Protein AF-A0A352ULR6-F1 (afdb_monomer)

Mean predicted aligned error: 10.79 Å

Structure (mmCIF, N/CA/C/O backbone):
data_AF-A0A352ULR6-F1
#
_entry.id   AF-A0A352ULR6-F1
#
loop_
_atom_site.group_PDB
_atom_site.id
_atom_site.type_symbol
_atom_site.label_atom_id
_atom_site.label_alt_id
_atom_site.label_comp_id
_atom_site.label_asym_id
_atom_site.label_entity_id
_atom_site.label_seq_id
_atom_site.pdbx_PDB_ins_code
_atom_site.Cartn_x
_atom_site.Cartn_y
_atom_site.Cartn_z
_atom_site.occupancy
_atom_site.B_iso_or_equiv
_atom_site.auth_seq_id
_atom_site.auth_comp_id
_atom_site.auth_asym_id
_atom_site.auth_atom_id
_atom_site.pdbx_PDB_model_num
ATOM 1 N N . MET A 1 1 ? -0.175 -41.593 8.478 1.00 34.34 1 MET A N 1
ATOM 2 C CA . MET A 1 1 ? 0.524 -40.832 7.420 1.00 34.34 1 MET A CA 1
ATOM 3 C C . MET A 1 1 ? -0.494 -39.963 6.687 1.00 34.34 1 MET A C 1
ATOM 5 O O . MET A 1 1 ? -1.455 -40.509 6.178 1.00 34.34 1 MET A O 1
ATOM 9 N N . ARG A 1 2 ? -0.261 -38.640 6.720 1.00 36.06 2 ARG A N 1
ATOM 10 C CA . ARG A 1 2 ? -0.790 -37.535 5.885 1.00 36.06 2 ARG A CA 1
ATOM 11 C C . ARG A 1 2 ? -2.305 -37.475 5.609 1.00 36.06 2 ARG A C 1
ATOM 13 O O . ARG A 1 2 ? -2.785 -38.025 4.628 1.00 36.06 2 ARG A O 1
ATOM 20 N N . GLY A 1 3 ? -3.011 -36.682 6.421 1.00 33.34 3 GLY A N 1
ATOM 21 C CA . GLY A 1 3 ? -4.284 -36.067 6.039 1.00 33.34 3 GLY A CA 1
ATOM 22 C C . GLY A 1 3 ? -4.028 -34.939 5.038 1.00 33.34 3 GLY A C 1
ATOM 23 O O . GLY A 1 3 ? -3.340 -33.970 5.359 1.00 33.34 3 GLY A O 1
ATOM 24 N N . GLY A 1 4 ? -4.518 -35.110 3.812 1.00 33.84 4 GLY A N 1
ATOM 25 C CA . GLY A 1 4 ? -4.481 -34.093 2.769 1.00 33.84 4 GLY A CA 1
ATOM 26 C C . GLY A 1 4 ? -5.557 -33.048 3.030 1.00 33.84 4 GLY A C 1
ATOM 27 O O . GLY A 1 4 ? -6.739 -33.332 2.876 1.00 33.84 4 GLY A O 1
ATOM 28 N N . GLY A 1 5 ? -5.149 -31.849 3.441 1.00 38.62 5 GLY A N 1
ATOM 29 C CA . GLY A 1 5 ? -6.012 -30.676 3.378 1.00 38.62 5 GLY A CA 1
ATOM 30 C C . GLY A 1 5 ? -6.124 -30.233 1.924 1.00 38.62 5 GLY A C 1
ATOM 31 O O . GLY A 1 5 ? -5.152 -29.728 1.362 1.00 38.62 5 GLY A O 1
ATOM 32 N N . GLU A 1 6 ? -7.285 -30.452 1.311 1.00 43.50 6 GLU A N 1
ATOM 33 C CA . GLU A 1 6 ? -7.618 -29.875 0.010 1.00 43.50 6 GLU A CA 1
ATOM 34 C C . GLU A 1 6 ? -7.561 -28.346 0.110 1.00 43.50 6 GLU A C 1
ATOM 36 O O . GLU A 1 6 ? -8.347 -27.706 0.810 1.00 43.50 6 GLU A O 1
ATOM 41 N N . LYS A 1 7 ? -6.590 -27.747 -0.586 1.00 49.03 7 LYS A N 1
ATOM 42 C CA . LYS A 1 7 ? -6.555 -26.306 -0.834 1.00 49.03 7 LYS A CA 1
ATOM 43 C C . LYS A 1 7 ? -7.644 -25.997 -1.860 1.00 49.03 7 LYS A C 1
ATOM 45 O O . LYS A 1 7 ? -7.522 -26.391 -3.016 1.00 49.03 7 LYS A O 1
ATOM 50 N N . LEU A 1 8 ? -8.706 -25.314 -1.442 1.00 46.28 8 LEU A N 1
ATOM 51 C CA . LEU A 1 8 ? -9.757 -24.869 -2.357 1.00 46.28 8 LEU A CA 1
ATOM 52 C C . LEU A 1 8 ? -9.186 -23.849 -3.364 1.00 46.28 8 LEU A C 1
ATOM 54 O O . LEU A 1 8 ? -8.497 -22.915 -2.941 1.00 46.28 8 LEU A O 1
ATOM 58 N N . PRO A 1 9 ? -9.452 -23.994 -4.676 1.00 44.66 9 PRO A N 1
ATOM 59 C CA . PRO A 1 9 ? -8.967 -23.060 -5.680 1.00 44.66 9 PRO A CA 1
ATOM 60 C C . PRO A 1 9 ? -9.820 -21.784 -5.741 1.00 44.66 9 PRO A C 1
ATOM 62 O O . PRO A 1 9 ? -11.032 -21.779 -5.524 1.00 44.66 9 PRO A O 1
ATOM 65 N N . TRP A 1 10 ? -9.139 -20.687 -6.056 1.00 34.38 10 TRP A N 1
ATOM 66 C CA . TRP A 1 10 ? -9.681 -19.362 -6.359 1.00 34.38 10 TRP A CA 1
ATOM 67 C C . TRP A 1 10 ? -10.636 -19.374 -7.578 1.00 34.38 10 TRP A C 1
ATOM 69 O O . TRP A 1 10 ? -10.383 -20.161 -8.492 1.00 34.38 10 TRP A O 1
ATOM 79 N N . PRO A 1 11 ? -11.667 -18.495 -7.687 1.00 55.91 11 PRO A N 1
ATOM 80 C CA . PRO A 1 11 ? -12.147 -17.473 -6.749 1.00 55.91 11 PRO A CA 1
ATOM 81 C C . PRO A 1 11 ? -13.428 -17.901 -6.002 1.00 55.91 11 PRO A C 1
ATOM 83 O O . PRO A 1 11 ? -14.468 -18.163 -6.609 1.00 55.91 11 PRO A O 1
ATOM 86 N N . PHE A 1 12 ? -13.400 -17.901 -4.666 1.00 45.56 12 PHE A N 1
ATOM 87 C CA . PHE A 1 12 ? -14.606 -18.124 -3.862 1.00 45.56 12 PHE A CA 1
ATOM 88 C C . PHE A 1 12 ? -15.497 -16.874 -3.896 1.00 45.56 12 PHE A C 1
ATOM 90 O O . PHE A 1 12 ? -15.154 -15.821 -3.357 1.00 45.56 12 PHE A O 1
ATOM 97 N N . ARG A 1 13 ? -16.663 -16.983 -4.538 1.00 41.22 13 ARG A N 1
ATOM 98 C CA . ARG A 1 13 ? -17.686 -15.932 -4.546 1.00 41.22 13 ARG A CA 1
ATOM 99 C C . ARG A 1 13 ? -18.464 -16.003 -3.230 1.00 41.22 13 ARG A C 1
ATOM 101 O O . ARG A 1 13 ? -19.298 -16.885 -3.055 1.00 41.22 13 ARG A O 1
ATOM 108 N N . ILE A 1 14 ? -18.181 -15.095 -2.299 1.00 45.19 14 ILE A N 1
ATOM 109 C CA . ILE A 1 14 ? -18.930 -14.984 -1.039 1.00 45.19 14 ILE A CA 1
ATOM 110 C C . ILE A 1 14 ? -20.327 -14.422 -1.368 1.00 45.19 14 ILE A C 1
ATOM 112 O O . ILE A 1 14 ? -20.409 -13.321 -1.920 1.00 45.19 14 ILE A O 1
ATOM 116 N N . PRO A 1 15 ? -21.434 -15.136 -1.089 1.00 34.62 15 PRO A N 1
ATOM 117 C CA . PRO A 1 15 ? -22.770 -14.595 -1.319 1.00 34.62 15 PRO A CA 1
ATOM 118 C C . PRO A 1 15 ? -23.043 -13.417 -0.363 1.00 34.62 15 PRO A C 1
ATOM 120 O O . PRO A 1 15 ? -22.612 -13.460 0.793 1.00 34.62 15 PRO A O 1
ATOM 123 N N . PRO A 1 16 ? -23.762 -12.364 -0.802 1.00 39.38 16 PRO A N 1
ATOM 124 C CA . PRO A 1 16 ? -24.089 -11.233 0.058 1.00 39.38 16 PRO A CA 1
ATOM 125 C C . PRO A 1 16 ? -24.969 -11.709 1.218 1.00 39.38 16 PRO A C 1
ATOM 127 O O . PRO A 1 16 ? -26.072 -12.218 1.012 1.00 39.38 16 PRO A O 1
ATOM 130 N N . GLN A 1 17 ? -24.482 -11.554 2.448 1.00 46.47 17 GLN A N 1
ATOM 131 C CA . GLN A 1 17 ? -25.273 -11.877 3.630 1.00 46.47 17 GLN A CA 1
ATOM 132 C C . GLN A 1 17 ? -26.315 -10.777 3.864 1.00 46.47 17 GLN A C 1
ATOM 134 O O . GLN A 1 17 ? -25.985 -9.591 3.910 1.00 46.47 17 GLN A O 1
ATOM 139 N N . ARG A 1 18 ? -27.589 -11.168 3.998 1.00 42.31 18 ARG A N 1
ATOM 140 C CA . ARG A 1 18 ? -28.670 -10.252 4.388 1.00 42.31 18 ARG A CA 1
ATOM 141 C C . ARG A 1 18 ? -28.400 -9.730 5.797 1.00 42.31 18 ARG A C 1
ATOM 143 O O . ARG A 1 18 ? -28.426 -10.494 6.756 1.00 42.31 18 ARG A O 1
ATOM 150 N N . VAL A 1 19 ? -28.209 -8.423 5.920 1.00 49.75 19 VAL A N 1
ATOM 151 C CA . VAL A 1 19 ? -28.247 -7.730 7.210 1.00 49.75 19 VAL A CA 1
ATOM 152 C C . VAL A 1 19 ? -29.707 -7.510 7.617 1.00 49.75 19 VAL A C 1
ATOM 154 O O . VAL A 1 19 ? -30.466 -6.856 6.903 1.00 49.75 19 VAL A O 1
ATOM 157 N N . ASN A 1 20 ? -30.117 -8.082 8.751 1.00 41.91 20 ASN A N 1
ATOM 158 C CA . ASN A 1 20 ? -31.438 -7.845 9.333 1.00 41.91 20 ASN A CA 1
ATOM 159 C C . ASN A 1 20 ? -31.505 -6.420 9.903 1.00 41.91 20 ASN A C 1
ATOM 161 O O . ASN A 1 20 ? -30.822 -6.088 10.871 1.00 41.91 20 ASN A O 1
ATOM 165 N N . ALA A 1 21 ? -32.351 -5.580 9.308 1.00 50.91 21 ALA A N 1
ATOM 166 C CA . ALA A 1 21 ? -32.715 -4.269 9.830 1.00 50.91 21 ALA A CA 1
ATOM 167 C C . ALA A 1 21 ? -33.716 -4.446 10.985 1.00 50.91 21 ALA A C 1
ATOM 169 O O . ALA A 1 21 ? -34.918 -4.517 10.750 1.00 50.91 21 ALA A O 1
ATOM 170 N N . GLY A 1 22 ? -33.239 -4.594 12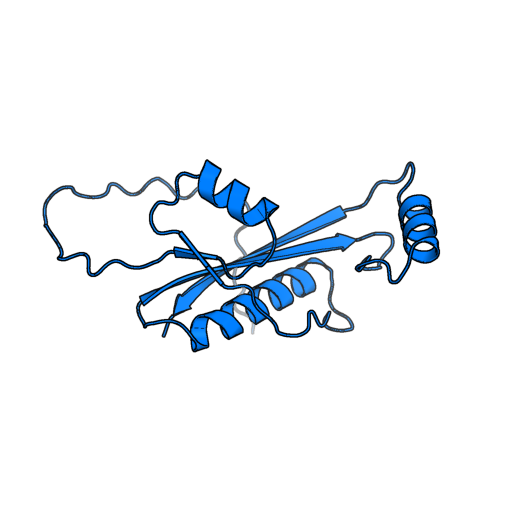.226 1.00 45.84 22 GLY A N 1
ATOM 171 C CA . GLY A 1 22 ? -34.168 -4.838 13.338 1.00 45.84 22 GLY A CA 1
ATOM 172 C C . GLY A 1 22 ? -33.609 -4.910 14.758 1.00 45.84 22 GLY A C 1
ATOM 173 O O . GLY A 1 22 ? -34.277 -5.475 15.613 1.00 45.84 22 GLY A O 1
ATOM 174 N N . ALA A 1 23 ? -32.422 -4.370 15.040 1.00 46.47 23 ALA A N 1
ATOM 175 C CA . ALA A 1 23 ? -31.967 -4.136 16.413 1.00 46.47 23 ALA A CA 1
ATOM 176 C C . ALA A 1 23 ? -30.954 -2.984 16.424 1.00 46.47 23 ALA A C 1
ATOM 178 O O . ALA A 1 23 ? -29.887 -3.075 15.815 1.00 46.47 23 ALA A O 1
ATOM 179 N N . SER A 1 24 ? -31.295 -1.874 17.079 1.00 48.16 24 SER A N 1
ATOM 180 C CA . SER A 1 24 ? -30.405 -0.726 17.243 1.00 48.16 24 SER A CA 1
ATOM 181 C C . SER A 1 24 ? -29.334 -1.049 18.284 1.00 48.16 24 SER A C 1
ATOM 183 O O . SER A 1 24 ? -29.498 -0.779 19.472 1.00 48.16 24 SER A O 1
ATOM 185 N N . VAL A 1 25 ? -28.234 -1.651 17.834 1.00 50.16 25 VAL A N 1
ATOM 186 C CA . VAL A 1 25 ? -27.003 -1.752 18.624 1.00 50.16 25 VAL A CA 1
ATOM 187 C C . VAL A 1 25 ? -26.433 -0.336 18.764 1.00 50.16 25 VAL A C 1
ATOM 189 O O . VAL A 1 25 ? -26.303 0.347 17.741 1.00 50.16 25 VAL A O 1
ATOM 192 N N . PRO A 1 26 ? -26.081 0.140 19.971 1.00 40.16 26 PRO A N 1
ATOM 193 C CA . PRO A 1 26 ? -25.352 1.393 20.106 1.00 40.16 26 PRO A CA 1
ATOM 194 C C . PRO A 1 26 ? -24.007 1.223 19.390 1.00 40.16 26 PRO A C 1
ATOM 196 O O . PRO A 1 26 ? -23.116 0.534 19.875 1.00 40.16 26 PRO A O 1
ATOM 199 N N . ARG A 1 27 ? -23.863 1.791 18.185 1.00 52.72 27 ARG A N 1
ATOM 200 C CA . ARG A 1 27 ? -22.594 1.782 17.446 1.00 52.72 27 ARG A CA 1
ATOM 201 C C . ARG A 1 27 ? -21.678 2.827 18.077 1.00 52.72 27 ARG A C 1
ATOM 203 O O . ARG A 1 27 ? -21.526 3.919 17.542 1.00 52.72 27 ARG A O 1
ATOM 210 N N . CYS A 1 28 ? -21.062 2.492 19.207 1.00 47.16 28 CYS A N 1
ATOM 211 C CA . CYS A 1 28 ? -19.752 3.038 19.546 1.00 47.16 28 CYS A CA 1
ATOM 212 C C . CYS A 1 28 ? -18.821 2.635 18.387 1.00 47.16 28 CYS A C 1
ATOM 214 O O . CYS A 1 28 ? -18.477 1.470 18.213 1.00 47.16 28 CYS A O 1
ATOM 216 N N . GLY A 1 29 ? -18.640 3.565 17.446 1.00 62.78 29 GLY A N 1
ATOM 217 C CA . GLY A 1 29 ? -18.363 3.241 16.050 1.00 62.78 29 GLY A CA 1
ATOM 218 C C . GLY A 1 29 ? -16.993 2.610 15.837 1.00 62.78 29 GLY A C 1
ATOM 219 O O . GLY A 1 29 ? -15.983 3.282 15.996 1.00 62.78 29 GLY A O 1
ATOM 220 N N . MET A 1 30 ? -16.976 1.350 15.397 1.00 83.25 30 MET A N 1
ATOM 221 C CA . MET A 1 30 ? -15.804 0.728 14.778 1.00 83.25 30 MET A CA 1
ATOM 222 C C . MET A 1 30 ? -15.299 1.626 13.641 1.00 83.25 30 MET A C 1
ATOM 224 O O . MET A 1 30 ? -16.057 1.925 12.704 1.00 83.25 30 MET A O 1
ATOM 228 N N . ASN A 1 31 ? -14.037 2.047 13.722 1.00 93.44 31 ASN A N 1
ATOM 229 C CA . ASN A 1 31 ? -13.382 2.729 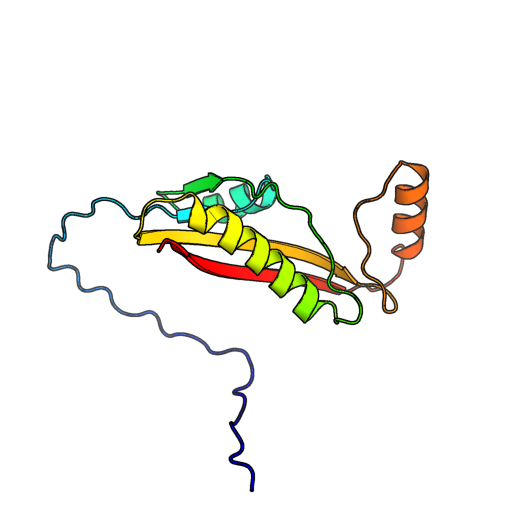12.615 1.00 93.44 31 ASN A CA 1
ATOM 230 C C . ASN A 1 31 ? -12.823 1.707 11.633 1.00 93.44 31 ASN A C 1
ATOM 232 O O . ASN A 1 31 ? -12.457 0.590 12.003 1.00 93.44 31 ASN A O 1
ATOM 236 N N . ILE A 1 32 ? -12.732 2.120 10.374 1.00 95.44 32 ILE A N 1
ATOM 237 C CA . ILE A 1 32 ? -11.960 1.416 9.359 1.00 95.44 32 ILE A CA 1
ATOM 238 C C . ILE A 1 32 ? -10.647 2.174 9.224 1.00 95.44 32 ILE A C 1
ATOM 240 O O . ILE A 1 32 ? -10.609 3.298 8.729 1.00 95.44 32 ILE A O 1
ATOM 244 N N . VAL A 1 33 ? -9.570 1.577 9.710 1.00 96.62 33 VAL A N 1
ATOM 245 C CA . VAL A 1 33 ? -8.247 2.185 9.753 1.00 96.62 33 VAL A CA 1
ATOM 246 C C . VAL A 1 33 ? -7.436 1.708 8.556 1.00 96.62 33 VAL A C 1
ATOM 248 O O . VAL A 1 33 ? -7.108 0.531 8.449 1.00 96.62 33 VAL A O 1
ATOM 251 N N . LEU A 1 34 ? -7.076 2.617 7.657 1.00 96.88 34 LEU A N 1
ATOM 252 C CA . LEU A 1 34 ? -6.161 2.342 6.556 1.00 96.88 34 LEU A CA 1
ATOM 253 C C . LEU A 1 34 ? -4.713 2.491 7.035 1.00 96.88 34 LEU A C 1
ATOM 255 O O . LEU A 1 34 ? -4.226 3.607 7.226 1.00 96.88 34 LEU A O 1
ATOM 259 N N . ALA A 1 35 ? -4.018 1.363 7.163 1.00 96.44 35 ALA A N 1
ATOM 260 C CA . ALA A 1 35 ? -2.615 1.245 7.554 1.00 96.44 35 ALA A CA 1
ATOM 261 C C . ALA A 1 35 ? -1.646 1.575 6.396 1.00 96.44 35 ALA A C 1
ATOM 263 O O . ALA A 1 35 ? -0.756 0.795 6.055 1.00 96.44 35 ALA A O 1
ATOM 264 N N . SER A 1 36 ? -1.861 2.695 5.700 1.00 93.56 36 SER A N 1
ATOM 265 C CA . SER A 1 36 ? -1.100 3.061 4.499 1.00 93.56 36 SER A CA 1
ATOM 266 C C . SER A 1 36 ? -0.974 4.571 4.336 1.00 93.56 36 SER A C 1
ATOM 268 O O . SER A 1 36 ? -1.974 5.281 4.322 1.00 93.56 36 SER A O 1
ATOM 270 N N . GLY A 1 37 ? 0.250 5.041 4.080 1.00 90.31 37 GLY A N 1
ATOM 271 C CA . GLY A 1 37 ? 0.523 6.429 3.685 1.00 90.31 37 GLY A CA 1
ATOM 272 C C . GLY A 1 37 ? 0.292 6.742 2.200 1.00 90.31 37 GLY A C 1
ATOM 273 O O . GLY A 1 37 ? 0.476 7.880 1.791 1.00 90.31 37 GLY A O 1
ATOM 274 N N . SER A 1 38 ? -0.087 5.762 1.372 1.00 91.12 38 SER A N 1
ATOM 275 C CA . SER A 1 38 ? -0.312 5.969 -0.068 1.00 91.12 38 SER A CA 1
ATOM 276 C C . SER A 1 38 ? -1.587 6.786 -0.344 1.00 91.12 38 SER A C 1
ATOM 278 O O . SER A 1 38 ? -2.676 6.296 -0.020 1.00 91.12 38 SER A O 1
ATOM 280 N N . PRO A 1 39 ? -1.497 7.953 -1.023 1.00 92.38 39 PRO A N 1
ATOM 281 C CA . PRO A 1 39 ? -2.670 8.735 -1.427 1.00 92.38 39 PRO A CA 1
ATOM 282 C C . PRO A 1 39 ? -3.638 7.934 -2.304 1.00 92.38 39 PRO A C 1
ATOM 284 O O . PRO A 1 39 ? -4.840 7.937 -2.065 1.00 92.38 39 PRO A O 1
ATOM 287 N N . ARG A 1 40 ? -3.107 7.123 -3.228 1.00 93.94 40 ARG A N 1
ATOM 288 C CA . ARG A 1 40 ? -3.912 6.280 -4.123 1.00 93.94 40 ARG A CA 1
ATOM 289 C C . ARG A 1 40 ? -4.768 5.261 -3.366 1.00 93.94 40 ARG A C 1
ATOM 291 O O . ARG A 1 40 ? -5.901 5.000 -3.748 1.00 93.94 40 ARG A O 1
ATOM 298 N N . ARG A 1 41 ? -4.254 4.662 -2.285 1.00 94.44 41 ARG A N 1
ATOM 299 C CA . ARG A 1 41 ? -5.042 3.698 -1.490 1.00 94.44 41 ARG A CA 1
ATOM 300 C C . ARG A 1 41 ? -6.152 4.384 -0.706 1.00 94.44 41 ARG A C 1
ATOM 302 O O . ARG A 1 41 ? -7.226 3.812 -0.561 1.00 94.44 41 ARG A O 1
ATOM 309 N N . ARG A 1 42 ? -5.912 5.609 -0.239 1.00 94.25 42 ARG A N 1
ATOM 310 C CA . ARG A 1 42 ? -6.953 6.437 0.369 1.00 94.25 42 ARG A CA 1
ATOM 311 C C . ARG A 1 42 ? -8.057 6.756 -0.642 1.00 94.25 42 ARG A C 1
ATOM 313 O O . ARG A 1 42 ? -9.215 6.502 -0.336 1.00 94.25 42 ARG A O 1
ATOM 320 N N . GLU A 1 43 ? -7.695 7.210 -1.841 1.00 94.81 43 GLU A N 1
ATOM 321 C CA . GLU A 1 43 ? -8.648 7.476 -2.930 1.00 94.81 43 GLU A CA 1
ATOM 322 C C . GLU A 1 43 ? -9.498 6.237 -3.251 1.00 94.81 43 GLU A C 1
ATOM 324 O O . GLU A 1 43 ? -10.718 6.331 -3.339 1.00 94.81 43 GLU A O 1
ATOM 329 N N . LEU A 1 44 ? -8.883 5.049 -3.338 1.00 94.12 44 LEU A N 1
ATOM 330 C CA . LEU A 1 44 ? -9.615 3.793 -3.552 1.00 94.12 44 LEU A CA 1
ATOM 331 C C . LEU A 1 44 ? -10.638 3.512 -2.440 1.00 94.12 44 LEU A C 1
ATOM 333 O O . LEU A 1 44 ? -11.765 3.118 -2.728 1.00 94.12 44 LEU A O 1
ATOM 337 N N . MET A 1 45 ? -10.276 3.725 -1.173 1.00 94.06 45 MET A N 1
ATOM 338 C CA . MET A 1 45 ? -11.192 3.531 -0.041 1.00 94.06 45 MET A CA 1
ATOM 339 C C . MET A 1 45 ? -12.347 4.543 -0.050 1.00 94.06 45 MET A C 1
ATOM 341 O O . MET A 1 45 ? -13.484 4.192 0.270 1.00 94.06 45 MET A O 1
ATOM 345 N N . GLU A 1 46 ? -12.072 5.784 -0.448 1.00 91.94 46 GLU A N 1
ATOM 346 C CA . GLU A 1 46 ? -13.083 6.831 -0.616 1.00 91.94 46 GLU A CA 1
ATOM 347 C C . GLU A 1 46 ? -14.045 6.494 -1.768 1.00 91.94 46 GLU A C 1
ATOM 349 O O . GLU A 1 46 ? -15.261 6.571 -1.587 1.00 91.94 46 GLU A O 1
ATOM 354 N N . MET A 1 47 ? -13.534 6.012 -2.909 1.00 94.50 47 MET A N 1
ATOM 355 C CA . MET A 1 47 ? -14.345 5.534 -4.041 1.00 94.50 47 MET A CA 1
ATOM 356 C C . MET A 1 47 ? -15.259 4.361 -3.663 1.00 94.50 47 MET A C 1
ATOM 358 O O . MET A 1 47 ? -16.364 4.244 -4.191 1.00 94.50 47 MET A O 1
ATOM 362 N N . LEU A 1 48 ? -14.825 3.507 -2.731 1.00 93.75 48 LEU A N 1
ATOM 363 C CA . LEU A 1 48 ? -15.633 2.412 -2.184 1.00 93.75 48 LEU A CA 1
ATOM 364 C C . LEU A 1 48 ? -16.708 2.884 -1.185 1.00 93.75 48 LEU A C 1
ATOM 366 O O . LEU A 1 48 ? -17.512 2.075 -0.723 1.00 93.75 48 LEU A O 1
ATOM 370 N N . GLY A 1 49 ? -16.751 4.175 -0.842 1.00 92.75 49 GLY A N 1
ATOM 371 C CA . GLY A 1 49 ? -17.758 4.750 0.050 1.00 92.75 49 GLY A CA 1
ATOM 372 C C . GLY A 1 49 ? -17.534 4.436 1.532 1.00 92.75 49 GLY A C 1
ATOM 373 O O . GLY A 1 49 ? -18.494 4.393 2.307 1.00 92.75 49 GLY A O 1
ATOM 374 N N . VAL A 1 50 ? -16.285 4.201 1.947 1.00 91.00 50 VAL A N 1
ATOM 375 C CA . VAL A 1 50 ? -15.935 3.888 3.339 1.00 91.00 50 VAL A CA 1
ATOM 376 C C . VAL A 1 50 ? -16.097 5.130 4.224 1.00 91.00 50 VAL A C 1
ATOM 378 O O . VAL A 1 50 ? -15.287 6.049 4.185 1.00 91.00 50 VAL A O 1
ATOM 381 N N . ARG A 1 51 ? -17.160 5.162 5.041 1.00 81.81 51 ARG A N 1
ATOM 382 C CA . ARG A 1 51 ? -17.581 6.367 5.790 1.00 81.81 51 ARG A CA 1
ATOM 383 C C . ARG A 1 51 ? -16.771 6.671 7.057 1.00 81.81 51 ARG A C 1
ATOM 385 O O . ARG A 1 51 ? -16.600 7.836 7.385 1.00 81.81 51 ARG A O 1
ATOM 392 N N . ASN A 1 52 ? -16.264 5.650 7.752 1.00 89.44 52 ASN A N 1
ATOM 393 C CA . ASN A 1 52 ? -15.505 5.800 9.006 1.00 89.44 52 ASN A CA 1
ATOM 394 C C . ASN A 1 52 ? -14.003 5.561 8.775 1.00 89.44 52 ASN A C 1
ATOM 396 O O . ASN A 1 52 ? -13.375 4.799 9.512 1.00 89.44 52 ASN A O 1
ATOM 400 N N . LEU A 1 53 ? -13.457 6.126 7.693 1.00 93.69 53 LEU A N 1
ATOM 401 C CA . LEU A 1 53 ? -12.068 5.914 7.295 1.00 93.69 53 LEU A CA 1
ATOM 402 C C . LEU A 1 53 ? -11.117 6.762 8.148 1.00 93.69 53 LEU A C 1
ATOM 404 O O . LEU A 1 53 ? -11.209 7.987 8.165 1.00 93.69 53 LEU A O 1
ATOM 408 N N . VAL A 1 54 ? -10.153 6.113 8.793 1.00 95.38 54 VAL A N 1
ATOM 409 C CA . VAL A 1 54 ? -9.043 6.760 9.501 1.00 95.38 54 VAL A CA 1
ATOM 410 C C . VAL A 1 54 ? -7.746 6.324 8.835 1.00 95.38 54 VAL A C 1
ATOM 412 O O . VAL A 1 54 ? -7.478 5.135 8.730 1.00 95.38 54 VAL A O 1
ATOM 415 N N . VAL A 1 55 ? -6.921 7.259 8.372 1.00 94.88 55 VAL A N 1
ATOM 416 C CA . VAL A 1 55 ? -5.639 6.921 7.734 1.00 94.88 55 VAL A CA 1
ATOM 417 C C . VAL A 1 55 ? -4.526 6.993 8.770 1.00 94.88 55 VAL A C 1
ATOM 419 O O . VAL A 1 55 ? -4.287 8.049 9.349 1.00 94.88 55 VAL A O 1
ATOM 422 N N . VAL A 1 56 ? -3.839 5.873 8.993 1.00 95.38 56 VAL A N 1
ATOM 423 C CA . VAL A 1 56 ? -2.696 5.772 9.908 1.00 95.38 56 VAL A CA 1
ATOM 424 C C . VAL A 1 56 ? -1.548 5.098 9.160 1.00 95.38 56 VAL A C 1
ATOM 426 O O . VAL A 1 56 ? -1.551 3.881 9.018 1.00 95.38 56 VAL A O 1
ATOM 429 N N . PRO A 1 57 ? -0.569 5.848 8.637 1.00 92.88 57 PRO A N 1
ATOM 430 C CA . PRO A 1 57 ? 0.572 5.247 7.958 1.00 92.88 57 PRO A CA 1
ATOM 431 C C . PRO A 1 57 ? 1.388 4.373 8.919 1.00 92.88 57 PRO A C 1
ATOM 433 O O . PRO A 1 57 ? 1.735 4.815 10.012 1.00 92.88 57 PRO A O 1
ATOM 436 N N . ALA A 1 58 ? 1.715 3.153 8.496 1.00 89.12 58 ALA A N 1
ATOM 437 C CA . ALA A 1 58 ? 2.771 2.367 9.128 1.00 89.12 58 ALA A CA 1
ATOM 438 C C . ALA A 1 58 ? 4.133 3.034 8.865 1.00 89.12 58 ALA A C 1
ATOM 440 O O . ALA A 1 58 ? 4.358 3.554 7.767 1.00 89.12 58 ALA A O 1
ATOM 441 N N . VAL A 1 59 ? 5.009 3.045 9.871 1.00 83.69 59 V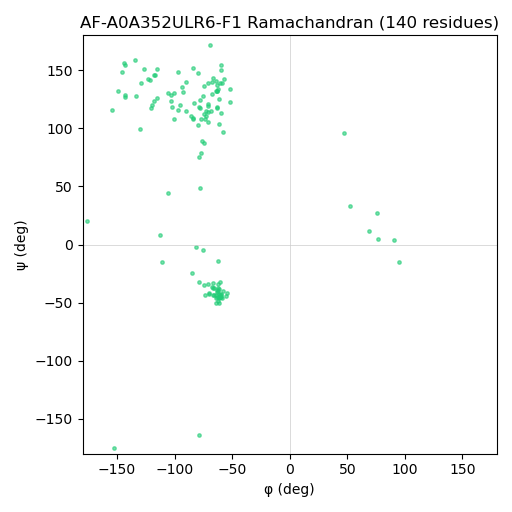AL A N 1
ATOM 442 C CA . VAL A 1 59 ? 6.317 3.729 9.840 1.00 83.69 59 VAL A CA 1
ATOM 443 C C . VAL A 1 59 ? 7.479 2.729 9.823 1.00 83.69 59 VAL A C 1
ATOM 445 O O . VAL A 1 59 ? 8.606 3.108 9.516 1.00 83.69 59 VAL A O 1
ATOM 448 N N . GLY A 1 60 ? 7.221 1.458 10.140 1.00 75.44 60 GLY A N 1
ATOM 449 C CA . GLY A 1 60 ? 8.225 0.400 10.142 1.00 75.44 60 GLY A CA 1
ATOM 450 C C . GLY A 1 60 ? 8.892 0.189 8.781 1.00 75.44 60 GLY A C 1
ATOM 451 O O . GLY A 1 60 ? 8.319 0.478 7.728 1.00 75.44 60 GLY A O 1
ATOM 452 N N . GLU A 1 61 ? 10.118 -0.336 8.811 1.00 66.94 61 GLU A N 1
ATOM 453 C CA . GLU A 1 61 ? 10.874 -0.644 7.598 1.00 66.94 61 GLU A CA 1
ATOM 454 C C . GLU A 1 61 ? 10.171 -1.712 6.748 1.00 66.94 61 GLU A C 1
ATOM 456 O O . GLU A 1 61 ? 9.736 -2.759 7.235 1.00 66.94 61 GLU A O 1
ATOM 461 N N . GLU A 1 62 ? 10.094 -1.455 5.443 1.00 69.81 62 GLU A N 1
ATOM 462 C CA . GLU A 1 62 ? 9.597 -2.399 4.441 1.00 69.81 62 GLU A CA 1
ATOM 463 C C . GLU A 1 62 ? 10.707 -3.413 4.118 1.00 69.81 62 GLU A C 1
ATOM 465 O O . GLU A 1 62 ? 11.379 -3.322 3.092 1.00 69.81 62 GLU A O 1
ATOM 470 N N . VAL A 1 63 ? 10.947 -4.365 5.024 1.00 66.94 63 VAL A N 1
ATOM 471 C CA . VAL A 1 63 ? 11.991 -5.382 4.836 1.00 66.94 63 VAL A CA 1
ATOM 472 C C . VAL A 1 63 ? 11.434 -6.551 4.028 1.00 66.94 63 VAL A C 1
ATOM 474 O O . VAL A 1 63 ? 10.609 -7.329 4.513 1.00 66.94 63 VAL A O 1
ATOM 477 N N . ALA A 1 64 ? 11.901 -6.696 2.787 1.00 66.88 64 ALA A N 1
ATOM 478 C CA . ALA A 1 64 ? 11.648 -7.896 2.000 1.00 66.88 64 ALA A CA 1
ATOM 479 C C . ALA A 1 64 ? 12.288 -9.107 2.693 1.00 66.88 64 ALA A C 1
ATOM 481 O O . ALA A 1 64 ? 13.448 -9.057 3.102 1.00 66.88 64 ALA A O 1
ATOM 482 N N . VAL A 1 65 ? 11.540 -10.201 2.829 1.00 68.31 65 VAL A N 1
ATOM 483 C CA . VAL A 1 65 ? 12.047 -11.405 3.490 1.00 68.31 65 VAL A CA 1
ATOM 484 C C . VAL A 1 65 ? 12.957 -12.161 2.512 1.00 68.31 65 VAL A C 1
ATOM 486 O O . VAL A 1 65 ? 12.466 -12.615 1.475 1.00 68.31 65 VAL A O 1
ATOM 489 N N . PRO A 1 66 ? 14.262 -12.331 2.805 1.00 68.06 66 PRO A N 1
ATOM 490 C CA . PRO A 1 66 ? 15.182 -12.993 1.885 1.00 68.06 66 PRO A CA 1
ATOM 491 C C . PRO A 1 66 ? 14.740 -14.424 1.559 1.00 68.06 66 PRO A C 1
ATOM 493 O O . PRO A 1 66 ? 14.308 -15.169 2.440 1.00 68.06 66 PRO A O 1
ATOM 496 N N . GLY A 1 67 ? 14.865 -14.816 0.289 1.00 71.44 67 GLY A N 1
ATOM 497 C CA . GLY A 1 67 ? 14.552 -16.172 -0.176 1.00 71.44 67 GLY A CA 1
ATOM 498 C C . GLY A 1 67 ? 13.061 -16.487 -0.325 1.00 71.44 67 GLY A C 1
ATOM 499 O O . GLY A 1 67 ? 12.724 -17.628 -0.635 1.00 71.44 67 GLY A O 1
ATOM 500 N N . ARG A 1 68 ? 12.169 -15.509 -0.128 1.00 80.19 68 ARG A N 1
ATOM 501 C CA . ARG A 1 68 ? 10.733 -15.669 -0.380 1.00 80.19 68 ARG A CA 1
ATOM 502 C C . ARG A 1 68 ? 10.336 -15.133 -1.751 1.00 80.19 68 ARG A C 1
ATOM 504 O O . ARG A 1 68 ? 10.918 -14.175 -2.253 1.00 80.19 68 ARG A O 1
ATOM 511 N N . GLY A 1 69 ? 9.319 -15.756 -2.346 1.00 88.12 69 GLY A N 1
ATOM 512 C CA . GLY A 1 69 ? 8.713 -15.283 -3.590 1.00 88.12 69 GLY A CA 1
ATOM 513 C C . GLY A 1 69 ? 7.931 -13.972 -3.407 1.00 88.12 69 GLY A C 1
ATOM 514 O O . GLY A 1 69 ? 7.703 -13.523 -2.276 1.00 88.12 69 GLY A O 1
ATOM 515 N N . PRO A 1 70 ? 7.479 -13.355 -4.510 1.00 91.81 70 PRO A N 1
ATOM 516 C CA . PRO A 1 70 ? 6.784 -12.070 -4.472 1.00 91.81 70 PRO A CA 1
ATOM 517 C C . PRO A 1 70 ? 5.460 -12.118 -3.686 1.00 91.81 70 PRO A C 1
ATOM 519 O O . PRO A 1 70 ? 5.151 -11.194 -2.936 1.00 91.81 70 PRO A O 1
ATOM 522 N N . GLU A 1 71 ? 4.708 -13.214 -3.789 1.00 93.44 71 GLU A N 1
ATOM 523 C CA . GLU A 1 71 ? 3.433 -13.421 -3.085 1.00 93.44 71 GLU A CA 1
ATOM 524 C C . GLU A 1 71 ? 3.608 -13.410 -1.561 1.00 93.44 71 GLU A C 1
ATOM 526 O O . GLU A 1 71 ? 2.930 -12.677 -0.840 1.00 93.44 71 GLU A O 1
ATOM 531 N N . GLU A 1 72 ? 4.562 -14.195 -1.060 1.00 92.06 72 GLU A N 1
ATOM 532 C CA . GLU A 1 72 ? 4.868 -14.242 0.367 1.00 92.06 72 GLU A CA 1
ATOM 533 C C . GLU A 1 72 ? 5.432 -12.912 0.864 1.00 92.06 72 GLU A C 1
ATOM 535 O O . GLU A 1 72 ? 5.101 -12.477 1.967 1.00 92.06 72 GLU A O 1
ATOM 540 N N . THR A 1 73 ? 6.253 -12.252 0.045 1.00 91.50 73 THR A N 1
ATOM 541 C CA . THR A 1 73 ? 6.849 -10.963 0.399 1.00 91.50 73 THR A CA 1
ATOM 542 C C . THR A 1 73 ? 5.777 -9.894 0.571 1.00 91.50 73 THR A C 1
ATOM 544 O O . THR A 1 73 ? 5.726 -9.240 1.612 1.00 91.50 73 THR A O 1
ATOM 547 N N . VAL A 1 74 ? 4.867 -9.744 -0.394 1.00 93.06 74 VAL A N 1
ATOM 548 C CA . VAL A 1 74 ? 3.832 -8.704 -0.324 1.00 93.06 74 VAL A CA 1
ATOM 549 C C . VAL A 1 74 ? 2.832 -8.952 0.814 1.00 93.06 74 VAL A C 1
ATOM 551 O O . VAL A 1 74 ? 2.353 -8.006 1.450 1.00 93.06 74 VAL A O 1
ATOM 554 N N . MET A 1 75 ? 2.551 -10.221 1.130 1.00 94.19 75 MET A N 1
ATOM 555 C CA . MET A 1 75 ? 1.723 -10.584 2.281 1.00 94.19 75 MET A CA 1
ATOM 556 C C . MET A 1 75 ? 2.431 -10.312 3.609 1.00 94.19 75 MET A C 1
ATOM 558 O O . MET A 1 75 ? 1.802 -9.770 4.517 1.00 94.19 75 MET A O 1
ATOM 562 N N . ALA A 1 76 ? 3.727 -10.618 3.723 1.00 92.06 76 ALA A N 1
ATOM 563 C CA . ALA A 1 76 ? 4.518 -10.305 4.913 1.00 92.06 76 ALA A CA 1
ATOM 564 C C . ALA A 1 76 ? 4.589 -8.789 5.164 1.00 92.06 76 ALA A C 1
ATOM 566 O O . ALA A 1 76 ? 4.375 -8.347 6.292 1.00 92.06 76 ALA A O 1
ATOM 567 N N . LEU A 1 77 ? 4.795 -7.989 4.112 1.00 92.31 77 LEU A N 1
ATOM 568 C CA . LEU A 1 77 ? 4.802 -6.525 4.195 1.00 92.31 77 LEU A CA 1
ATOM 569 C 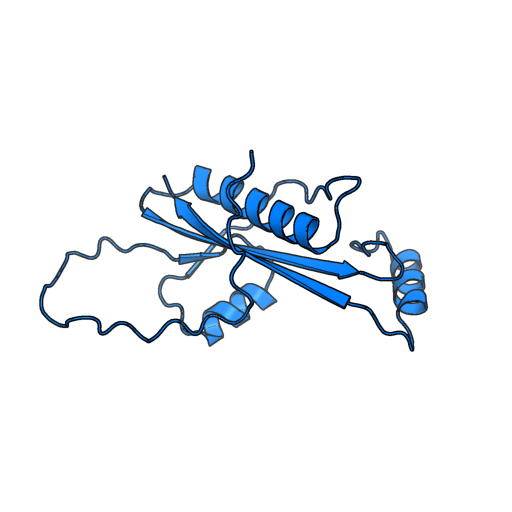C . LEU A 1 77 ? 3.435 -5.976 4.629 1.00 92.31 77 LEU A C 1
ATOM 571 O O . LEU A 1 77 ? 3.353 -5.140 5.528 1.00 92.31 77 LEU A O 1
ATOM 575 N N . SER A 1 78 ? 2.346 -6.489 4.051 1.00 94.62 78 SER A N 1
ATOM 576 C CA . SER A 1 78 ? 0.983 -6.112 4.453 1.00 94.62 78 SER A CA 1
ATOM 577 C C . SER A 1 78 ? 0.693 -6.493 5.912 1.00 94.62 78 SER A C 1
ATOM 579 O O . SER A 1 78 ? 0.095 -5.709 6.649 1.00 94.62 78 SER A O 1
ATOM 581 N N . ALA A 1 79 ? 1.158 -7.666 6.353 1.00 94.12 79 ALA A N 1
ATOM 582 C CA . ALA A 1 79 ? 1.007 -8.138 7.726 1.00 94.12 79 ALA A CA 1
ATOM 583 C C . ALA A 1 79 ? 1.782 -7.295 8.740 1.00 94.12 79 ALA A C 1
ATOM 585 O O . ALA A 1 79 ? 1.220 -6.925 9.770 1.00 94.12 79 ALA A O 1
ATOM 586 N N . ALA A 1 80 ? 3.028 -6.933 8.431 1.00 93.06 80 ALA A N 1
ATOM 587 C CA . ALA A 1 80 ? 3.837 -6.068 9.282 1.00 93.06 80 ALA A CA 1
ATOM 588 C C . ALA A 1 80 ? 3.162 -4.703 9.497 1.00 93.06 80 ALA A C 1
ATOM 590 O O . ALA A 1 80 ? 3.015 -4.257 10.635 1.00 93.06 80 ALA A O 1
ATOM 591 N N . LYS A 1 81 ? 2.654 -4.086 8.420 1.00 94.19 81 LYS A N 1
ATOM 592 C CA . LYS A 1 81 ? 1.918 -2.811 8.480 1.00 94.19 81 LYS A CA 1
ATOM 593 C C . LYS A 1 81 ? 0.645 -2.913 9.319 1.00 94.19 81 LYS A C 1
ATOM 595 O O . LYS A 1 81 ? 0.378 -2.044 10.147 1.00 94.19 81 LYS A O 1
ATOM 600 N N . ALA A 1 82 ? -0.134 -3.978 9.120 1.00 95.00 82 ALA A N 1
ATOM 601 C CA . ALA A 1 82 ? -1.352 -4.213 9.888 1.00 95.00 82 ALA A CA 1
ATOM 602 C C . ALA A 1 82 ? -1.055 -4.379 11.383 1.00 95.00 82 ALA A C 1
ATOM 604 O O . ALA A 1 82 ? -1.721 -3.750 12.200 1.00 95.00 82 ALA A O 1
ATOM 605 N N . ALA A 1 83 ? -0.048 -5.184 11.732 1.00 93.69 83 ALA A N 1
ATOM 606 C CA . ALA A 1 83 ? 0.338 -5.443 13.115 1.00 93.69 83 ALA A CA 1
ATOM 607 C C . ALA A 1 83 ? 0.848 -4.176 13.820 1.00 93.69 83 ALA A C 1
ATOM 609 O O . ALA A 1 83 ? 0.437 -3.895 14.946 1.00 93.69 83 ALA A O 1
ATOM 610 N N . GLU A 1 84 ? 1.686 -3.382 13.146 1.00 93.75 84 GLU A N 1
ATOM 611 C CA . GLU A 1 84 ? 2.205 -2.125 13.694 1.00 93.75 84 GLU A CA 1
ATOM 612 C C . GLU A 1 84 ? 1.075 -1.147 14.041 1.00 93.75 84 GLU A C 1
ATOM 614 O O . GLU A 1 84 ? 1.082 -0.531 15.110 1.00 93.75 84 GLU A O 1
ATOM 619 N N . VAL A 1 85 ? 0.104 -0.997 13.136 1.00 94.44 85 VAL A N 1
ATOM 620 C CA . VAL A 1 85 ? -1.024 -0.088 13.343 1.00 94.44 85 VAL A CA 1
ATOM 621 C C . VAL A 1 85 ? -2.000 -0.662 14.366 1.00 94.44 85 VAL A C 1
ATOM 623 O O . VAL A 1 85 ? -2.410 0.075 15.258 1.00 94.44 85 VAL A O 1
ATOM 626 N N . ALA A 1 86 ? -2.331 -1.955 14.305 1.00 94.25 86 ALA A N 1
ATOM 627 C CA . ALA A 1 86 ? -3.259 -2.603 15.236 1.00 94.25 86 ALA A CA 1
ATOM 628 C C . ALA A 1 86 ? -2.849 -2.410 16.703 1.00 94.25 86 ALA A C 1
ATOM 630 O O . ALA A 1 86 ? -3.693 -2.057 17.520 1.00 94.25 86 ALA A O 1
ATOM 631 N N . ALA A 1 87 ? -1.553 -2.524 17.014 1.00 92.81 87 ALA A N 1
ATOM 632 C CA . ALA A 1 87 ? -1.018 -2.340 18.366 1.00 92.81 87 ALA A CA 1
ATOM 633 C C . ALA A 1 87 ? -1.214 -0.922 18.947 1.00 92.81 87 ALA A C 1
ATOM 635 O O . ALA A 1 87 ? -1.018 -0.707 20.141 1.00 92.81 87 ALA A O 1
ATOM 636 N N . LYS A 1 88 ? -1.571 0.063 18.112 1.00 91.62 88 LYS A N 1
ATOM 637 C CA . LYS A 1 88 ? -1.745 1.478 18.483 1.00 91.62 88 LYS A CA 1
ATOM 638 C C . LYS A 1 88 ? -3.210 1.929 18.392 1.00 91.62 88 LYS A C 1
ATOM 640 O O . LYS A 1 88 ? -3.481 3.131 18.462 1.00 91.62 88 LYS A O 1
ATOM 645 N N . ARG A 1 89 ? -4.156 1.011 18.161 1.00 92.31 89 ARG A N 1
ATOM 646 C CA . ARG A 1 89 ? -5.573 1.329 17.927 1.00 92.31 89 ARG A CA 1
ATOM 647 C C . ARG A 1 89 ? -6.481 0.782 19.029 1.00 92.31 89 ARG A C 1
ATOM 649 O O . ARG A 1 89 ? -6.152 -0.228 19.638 1.00 92.31 89 ARG A O 1
ATOM 656 N N . PRO A 1 90 ? -7.627 1.439 19.289 1.00 90.25 90 PRO A N 1
ATOM 657 C CA . PRO A 1 90 ? -8.635 0.910 20.197 1.00 90.25 90 PRO A CA 1
ATOM 658 C C . PRO A 1 90 ? -9.112 -0.476 19.766 1.00 90.25 90 PRO A C 1
ATOM 660 O O . PRO A 1 90 ? -9.317 -0.720 18.573 1.00 90.25 90 PRO A O 1
ATOM 663 N N . GLN A 1 91 ? -9.352 -1.346 20.748 1.00 90.69 91 GLN A N 1
ATOM 664 C CA . GLN A 1 91 ? -9.930 -2.663 20.518 1.00 90.69 91 GLN A CA 1
ATOM 665 C C . GLN A 1 91 ? -11.212 -2.545 19.686 1.00 90.69 91 GLN A C 1
ATOM 667 O O . GLN A 1 91 ? -12.080 -1.709 19.947 1.00 90.69 91 GLN A O 1
ATOM 672 N N . GLY A 1 92 ? -11.329 -3.404 18.679 1.00 89.31 92 GLY A N 1
ATOM 673 C CA . GLY A 1 92 ? -12.495 -3.457 17.811 1.00 89.31 92 GLY A CA 1
ATOM 674 C C . GLY A 1 92 ? -12.384 -2.656 16.513 1.00 89.31 92 GLY A C 1
ATOM 675 O O . GLY A 1 92 ? -13.172 -2.949 15.617 1.00 89.31 92 GLY A O 1
ATOM 676 N N . ASP A 1 93 ? -11.424 -1.733 16.357 1.00 94.12 93 ASP A N 1
ATOM 677 C CA . ASP A 1 93 ? -11.152 -1.076 15.065 1.00 94.12 93 ASP A CA 1
ATOM 678 C C . ASP A 1 93 ? -10.747 -2.115 13.995 1.00 94.12 93 ASP A C 1
ATOM 680 O O . ASP A 1 93 ? -9.979 -3.041 14.268 1.00 94.12 93 ASP A O 1
ATOM 684 N N . LEU A 1 94 ? -11.240 -1.957 12.760 1.00 95.56 94 LEU A N 1
ATOM 685 C CA . LEU A 1 94 ? -10.847 -2.791 11.621 1.00 95.56 94 LEU A CA 1
ATOM 686 C C . LEU A 1 94 ? -9.647 -2.157 10.922 1.00 95.56 94 LEU A C 1
ATOM 688 O O . LEU A 1 94 ? -9.775 -1.093 10.322 1.00 95.56 94 LEU A O 1
ATOM 692 N N . ILE A 1 95 ? -8.500 -2.820 10.948 1.00 96.44 95 ILE A N 1
ATOM 693 C CA . ILE A 1 95 ? -7.286 -2.368 10.272 1.00 96.44 95 ILE A CA 1
ATOM 694 C C . ILE A 1 95 ? -7.229 -2.993 8.882 1.00 96.44 95 ILE A C 1
ATOM 696 O O . ILE A 1 95 ? -7.391 -4.202 8.743 1.00 96.44 95 ILE A O 1
ATOM 700 N N . ILE A 1 96 ? -6.967 -2.182 7.861 1.00 96.88 96 ILE A N 1
ATOM 701 C CA . ILE A 1 96 ? -6.747 -2.602 6.477 1.00 96.88 96 ILE A CA 1
ATOM 702 C C . ILE A 1 96 ? -5.354 -2.143 6.066 1.00 96.88 96 ILE A C 1
ATOM 704 O O . ILE A 1 96 ? -5.077 -0.946 6.010 1.00 96.88 96 ILE A O 1
ATOM 708 N N . ALA A 1 97 ? -4.482 -3.091 5.751 1.00 96.31 97 ALA A N 1
ATOM 709 C CA . ALA A 1 97 ? -3.142 -2.841 5.248 1.00 96.31 97 ALA A CA 1
ATOM 710 C C . ALA A 1 97 ? -2.993 -3.431 3.852 1.00 96.31 97 ALA A C 1
ATOM 712 O O . ALA A 1 97 ? -3.551 -4.483 3.540 1.00 96.31 97 ALA A O 1
ATOM 713 N N . ALA A 1 98 ? -2.211 -2.761 3.017 1.00 94.75 98 ALA A N 1
ATOM 714 C CA . ALA A 1 98 ? -1.862 -3.279 1.711 1.00 94.75 98 ALA A CA 1
ATOM 715 C C . ALA A 1 98 ? -0.452 -2.864 1.329 1.00 94.75 98 ALA A C 1
ATOM 717 O O . ALA A 1 98 ? 0.002 -1.762 1.662 1.00 94.75 98 ALA A O 1
ATOM 718 N N . ASP A 1 99 ? 0.191 -3.729 0.565 1.00 92.75 99 ASP A N 1
ATOM 719 C CA . ASP A 1 99 ? 1.483 -3.468 -0.033 1.00 92.75 99 ASP A CA 1
ATOM 720 C C . ASP A 1 99 ? 1.507 -3.881 -1.505 1.00 92.75 99 ASP A C 1
ATOM 722 O O . ASP A 1 99 ? 0.643 -4.632 -1.957 1.00 92.75 99 ASP A O 1
ATOM 726 N N . THR A 1 100 ? 2.437 -3.320 -2.277 1.00 92.75 100 THR A N 1
ATOM 727 C CA . THR A 1 100 ? 2.523 -3.563 -3.719 1.00 92.75 100 THR A CA 1
ATOM 728 C C . THR A 1 100 ? 3.980 -3.613 -4.139 1.00 92.75 100 THR A C 1
ATOM 730 O O . THR A 1 100 ? 4.721 -2.670 -3.874 1.00 92.75 100 THR A O 1
ATOM 733 N N . ILE A 1 101 ? 4.355 -4.671 -4.851 1.00 93.06 101 ILE A N 1
ATOM 734 C CA . ILE A 1 101 ? 5.703 -4.862 -5.386 1.00 93.06 101 ILE A CA 1
ATOM 735 C C . ILE A 1 101 ? 5.653 -5.139 -6.889 1.00 93.06 101 ILE A C 1
ATOM 737 O O . ILE A 1 101 ? 4.681 -5.702 -7.400 1.00 93.06 101 ILE A O 1
ATOM 741 N N . VAL A 1 102 ? 6.717 -4.755 -7.589 1.00 94.19 102 VAL A N 1
ATOM 742 C CA . VAL A 1 102 ? 6.928 -5.080 -9.003 1.00 94.19 102 VAL A CA 1
ATOM 743 C C . VAL A 1 102 ? 7.956 -6.202 -9.086 1.00 94.19 102 VAL A C 1
ATOM 745 O O . VAL A 1 102 ? 9.022 -6.106 -8.484 1.00 94.19 102 VAL A O 1
ATOM 748 N N . TRP A 1 103 ? 7.627 -7.259 -9.819 1.00 93.81 103 TRP A N 1
ATOM 749 C CA . TRP A 1 103 ? 8.457 -8.441 -10.005 1.00 93.81 103 TRP A CA 1
ATOM 750 C C . TRP A 1 103 ? 8.871 -8.576 -11.469 1.00 93.81 103 TRP A C 1
ATOM 752 O O . TRP A 1 103 ? 8.018 -8.593 -12.363 1.00 93.81 103 TRP A O 1
ATOM 762 N N . LEU A 1 104 ? 10.176 -8.684 -11.702 1.00 94.62 104 LEU A N 1
ATOM 763 C CA . LEU A 1 104 ? 10.773 -8.836 -13.024 1.00 94.62 104 LEU A CA 1
ATOM 764 C C . LEU A 1 104 ? 11.968 -9.790 -12.925 1.00 94.62 104 LEU A C 1
ATOM 766 O O . LEU A 1 104 ? 12.848 -9.579 -12.103 1.00 94.62 104 LEU A O 1
ATOM 770 N N . ASP A 1 105 ? 11.993 -10.834 -13.756 1.00 91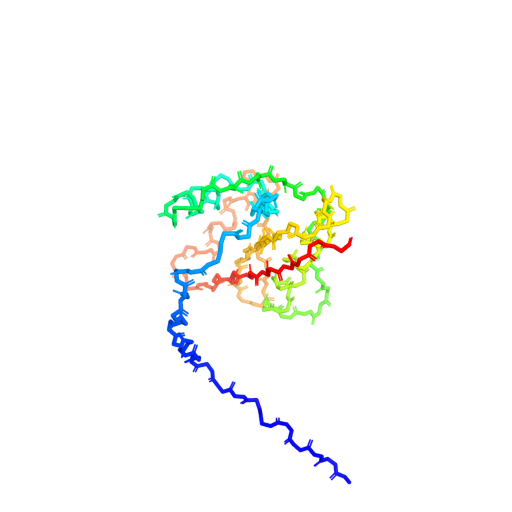.94 105 ASP A N 1
ATOM 771 C CA . ASP A 1 105 ? 13.125 -11.771 -13.895 1.00 91.94 105 ASP A CA 1
ATOM 772 C C . ASP A 1 105 ? 13.657 -12.400 -12.595 1.00 91.94 105 ASP A C 1
ATOM 774 O O . ASP A 1 105 ? 14.847 -12.676 -12.475 1.00 91.94 105 ASP A O 1
ATOM 778 N N . GLY A 1 106 ? 12.794 -12.656 -11.610 1.00 89.25 106 GLY A N 1
ATOM 779 C CA . GLY A 1 106 ? 13.249 -13.218 -10.333 1.00 89.25 106 GLY A CA 1
ATOM 780 C C . GLY A 1 106 ? 13.628 -12.172 -9.281 1.00 89.25 106 GLY A C 1
ATOM 781 O O . GLY A 1 106 ? 14.079 -12.545 -8.199 1.00 89.25 106 GLY A O 1
ATOM 782 N N . GLU A 1 107 ? 13.446 -10.884 -9.578 1.00 89.19 107 GLU A N 1
ATOM 783 C CA . GLU A 1 107 ? 13.823 -9.773 -8.706 1.00 89.19 107 GLU A CA 1
ATOM 784 C C . GLU A 1 107 ? 12.621 -8.893 -8.339 1.00 89.19 107 GLU A C 1
ATOM 786 O O . GLU A 1 107 ? 11.752 -8.595 -9.165 1.00 89.19 107 GLU A O 1
ATOM 791 N N . ILE A 1 108 ? 12.598 -8.423 -7.087 1.00 89.75 108 ILE A N 1
ATOM 792 C CA . ILE A 1 108 ? 11.703 -7.347 -6.649 1.00 89.75 108 ILE A CA 1
ATOM 793 C C . ILE A 1 108 ? 12.349 -6.015 -7.016 1.00 89.75 108 ILE A C 1
ATOM 795 O O . ILE A 1 108 ? 13.437 -5.691 -6.539 1.00 89.75 108 ILE A O 1
ATOM 799 N N . LEU A 1 109 ? 11.649 -5.205 -7.805 1.00 90.25 109 LEU A N 1
ATOM 800 C CA . LEU A 1 109 ? 12.031 -3.820 -8.047 1.00 90.25 109 LEU A CA 1
ATOM 801 C C . LEU A 1 109 ? 11.482 -2.943 -6.916 1.00 90.25 109 LEU A C 1
ATOM 803 O O . LEU A 1 109 ? 10.271 -2.747 -6.789 1.00 90.25 109 LEU A O 1
ATOM 807 N N . GLY A 1 110 ? 12.390 -2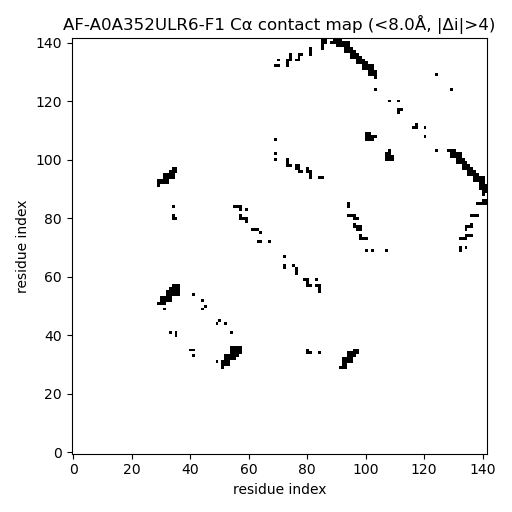.453 -6.071 1.00 86.44 110 GLY A N 1
ATOM 808 C CA . GLY A 1 110 ? 12.089 -1.522 -4.985 1.00 86.44 110 GLY A CA 1
ATOM 809 C C . GLY A 1 110 ? 11.912 -0.075 -5.457 1.00 86.44 110 GLY A C 1
ATOM 810 O O . GLY A 1 110 ? 11.735 0.210 -6.640 1.00 86.44 110 GLY A O 1
ATOM 811 N N . LYS A 1 111 ? 11.977 0.868 -4.511 1.00 87.06 111 LYS A N 1
ATOM 812 C CA . LYS A 1 111 ? 11.996 2.302 -4.833 1.00 87.06 111 LYS A CA 1
ATOM 813 C C . LYS A 1 111 ? 13.379 2.675 -5.387 1.00 87.06 111 LYS A C 1
ATOM 815 O O . LYS A 1 111 ? 14.375 2.241 -4.804 1.00 87.06 111 LYS A O 1
ATOM 820 N N . PRO A 1 112 ? 13.461 3.478 -6.462 1.00 92.00 112 PRO A N 1
ATOM 821 C CA . PRO A 1 112 ? 14.744 3.963 -6.946 1.00 92.00 112 PRO A CA 1
ATOM 822 C C . PRO A 1 112 ? 15.393 4.859 -5.894 1.00 92.00 112 PRO A C 1
ATOM 824 O O . PRO A 1 112 ? 14.713 5.650 -5.235 1.00 92.00 112 PRO A O 1
ATOM 827 N N . ARG A 1 113 ? 16.711 4.736 -5.743 1.00 92.62 113 ARG A N 1
ATOM 828 C CA . ARG A 1 113 ? 17.494 5.540 -4.792 1.00 92.62 113 ARG A CA 1
ATOM 829 C C . ARG A 1 113 ? 17.685 6.973 -5.283 1.00 92.62 113 ARG A C 1
ATOM 831 O O . ARG A 1 113 ? 17.684 7.906 -4.486 1.00 92.62 113 ARG A O 1
ATOM 838 N N . ASP A 1 114 ? 17.822 7.130 -6.596 1.00 95.12 114 ASP A N 1
ATOM 839 C CA . ASP A 1 114 ? 18.064 8.395 -7.280 1.00 95.12 114 ASP A CA 1
ATOM 840 C C . ASP A 1 114 ? 17.509 8.368 -8.719 1.00 95.12 114 ASP A C 1
ATOM 842 O O . ASP A 1 114 ? 16.824 7.432 -9.146 1.00 95.12 114 ASP A O 1
ATOM 846 N N . ARG A 1 115 ? 17.763 9.442 -9.473 1.00 97.38 115 ARG A N 1
ATOM 847 C CA . ARG A 1 115 ? 17.275 9.609 -10.846 1.00 97.38 115 ARG A CA 1
ATOM 848 C C . ARG A 1 115 ? 17.920 8.631 -11.830 1.00 97.38 115 ARG A C 1
ATOM 850 O O . ARG A 1 115 ? 17.241 8.201 -12.764 1.00 97.38 115 ARG A O 1
ATOM 857 N N . GLU A 1 116 ? 19.200 8.316 -11.661 1.00 97.69 116 GLU A N 1
ATOM 858 C CA . GLU A 1 116 ? 19.912 7.385 -12.539 1.00 97.69 116 GLU A CA 1
ATOM 859 C C . GLU A 1 116 ? 19.398 5.958 -12.327 1.00 97.69 116 GLU A C 1
ATOM 861 O O . GLU A 1 116 ? 19.086 5.263 -13.295 1.00 97.69 116 GLU A O 1
ATOM 866 N N . ASP A 1 117 ? 19.194 5.568 -11.069 1.00 95.75 117 ASP A N 1
ATOM 867 C CA . ASP A 1 117 ? 18.585 4.301 -10.667 1.00 95.75 117 ASP A CA 1
ATOM 868 C C . ASP A 1 117 ? 17.156 4.180 -11.218 1.00 95.75 117 ASP A C 1
ATOM 870 O O . ASP A 1 117 ? 16.791 3.162 -11.804 1.00 95.75 117 ASP A O 1
ATOM 874 N N . ALA A 1 118 ? 16.360 5.254 -11.141 1.00 95.69 118 ALA A N 1
ATOM 875 C CA . ALA A 1 118 ? 15.025 5.296 -11.737 1.00 95.69 118 ALA A CA 1
ATOM 876 C C . ALA A 1 118 ? 15.056 5.099 -13.262 1.00 95.69 118 ALA A C 1
ATOM 878 O O . ALA A 1 118 ? 14.263 4.323 -13.797 1.00 95.69 118 ALA A O 1
ATOM 879 N N . ALA A 1 119 ? 15.970 5.769 -13.972 1.00 97.06 119 ALA A N 1
ATOM 880 C CA . ALA A 1 119 ? 16.115 5.611 -15.418 1.00 97.06 119 ALA A CA 1
ATOM 881 C C . ALA A 1 119 ? 16.532 4.179 -15.792 1.00 97.06 119 ALA A C 1
ATOM 883 O O . ALA A 1 119 ? 15.984 3.608 -16.736 1.00 97.06 119 ALA A O 1
ATOM 884 N N . ALA A 1 120 ? 17.440 3.573 -15.023 1.00 95.50 120 ALA A N 1
ATOM 885 C CA . ALA A 1 120 ? 17.848 2.185 -15.205 1.00 95.50 120 ALA A CA 1
ATOM 886 C C . ALA A 1 120 ? 16.685 1.207 -14.957 1.00 95.50 120 ALA A C 1
ATOM 888 O O . ALA A 1 120 ? 16.448 0.317 -15.775 1.00 95.50 120 ALA A O 1
ATOM 889 N N . MET A 1 121 ? 15.917 1.393 -13.877 1.00 95.25 121 MET A N 1
ATOM 890 C CA . MET A 1 121 ? 14.722 0.591 -13.580 1.00 95.25 121 MET A CA 1
ATOM 891 C C . MET A 1 121 ? 13.666 0.705 -14.688 1.00 95.25 121 MET A C 1
ATOM 893 O O . MET A 1 121 ? 13.146 -0.309 -15.147 1.00 95.25 121 MET A O 1
ATOM 897 N N . LEU A 1 122 ? 13.380 1.918 -15.171 1.00 96.12 122 LEU A N 1
ATOM 898 C CA . LEU A 1 122 ? 12.462 2.134 -16.294 1.00 96.12 122 LEU A CA 1
ATOM 899 C C . LEU A 1 122 ? 12.979 1.488 -17.586 1.00 96.12 122 LEU A C 1
ATOM 901 O O . LEU A 1 122 ? 12.199 0.886 -18.321 1.00 96.12 122 LEU A O 1
ATOM 905 N N . GLY A 1 123 ? 14.288 1.551 -17.837 1.00 96.56 123 GLY A N 1
ATOM 906 C CA . GLY A 1 123 ? 14.935 0.852 -18.946 1.00 96.56 123 GLY A CA 1
ATOM 907 C C . GLY A 1 123 ? 14.746 -0.665 -18.873 1.00 96.56 123 GLY A C 1
ATOM 908 O O . GLY A 1 123 ? 14.404 -1.277 -19.881 1.00 96.56 123 GLY A O 1
ATOM 909 N N . LYS A 1 124 ? 14.875 -1.263 -17.677 1.00 94.88 124 LYS A N 1
ATOM 910 C CA . LYS A 1 124 ? 14.605 -2.695 -17.449 1.00 94.88 124 LYS A CA 1
ATOM 911 C C . LYS A 1 124 ? 13.149 -3.080 -17.729 1.00 94.88 124 LYS A C 1
ATOM 913 O O . LYS A 1 124 ? 12.911 -4.204 -18.156 1.00 94.88 124 LYS A O 1
ATOM 918 N N . LEU A 1 125 ? 12.194 -2.186 -17.467 1.00 96.25 125 LEU A N 1
ATOM 919 C CA . LEU A 1 125 ? 10.756 -2.428 -17.651 1.00 96.25 125 LEU A CA 1
ATOM 920 C C . LEU A 1 125 ? 10.272 -2.166 -19.088 1.00 96.25 125 LEU A C 1
ATOM 922 O O . LEU A 1 125 ? 9.247 -2.704 -19.505 1.00 96.25 125 LEU A O 1
ATOM 926 N N . SER A 1 126 ? 10.976 -1.321 -19.841 1.00 97.12 126 SER A N 1
ATOM 927 C CA . SER A 1 126 ? 10.538 -0.847 -21.155 1.00 97.12 126 SER A CA 1
ATOM 928 C C . SER A 1 126 ? 10.366 -1.985 -22.164 1.00 97.12 126 SER A C 1
ATOM 930 O O . SER A 1 126 ? 11.289 -2.758 -22.406 1.00 97.12 126 SER A O 1
ATOM 932 N N . GLY A 1 127 ? 9.179 -2.077 -22.772 1.00 96.62 127 GLY A N 1
ATOM 933 C CA . GLY A 1 127 ? 8.856 -3.096 -23.777 1.00 96.62 127 GLY A CA 1
ATOM 934 C C . GLY A 1 127 ? 8.767 -4.525 -23.232 1.00 96.62 127 GLY A C 1
ATOM 935 O O . GLY A 1 127 ? 8.733 -5.466 -24.023 1.00 96.62 127 GLY A O 1
ATOM 936 N N . ARG A 1 128 ? 8.744 -4.700 -21.904 1.00 96.88 128 ARG A N 1
ATOM 937 C CA . ARG A 1 128 ? 8.768 -6.009 -21.247 1.00 96.88 128 ARG A CA 1
ATOM 938 C C . ARG A 1 128 ? 7.566 -6.202 -20.335 1.00 96.88 128 ARG A C 1
ATOM 940 O O . ARG A 1 128 ? 7.122 -5.285 -19.642 1.00 96.88 128 ARG A O 1
ATOM 947 N N . GLU A 1 129 ? 7.065 -7.429 -20.316 1.00 96.50 129 GLU A N 1
ATOM 948 C CA . GLU A 1 129 ? 6.077 -7.845 -19.331 1.00 96.50 129 GLU A CA 1
ATOM 949 C C . GLU A 1 129 ? 6.735 -7.969 -17.952 1.00 96.50 129 GLU A C 1
ATOM 951 O O . GLU A 1 129 ? 7.860 -8.448 -17.814 1.00 96.50 129 GLU A O 1
ATOM 956 N N . HIS A 1 130 ? 6.022 -7.508 -16.934 1.00 96.12 130 HIS A N 1
ATOM 957 C CA . HIS A 1 130 ? 6.394 -7.615 -15.532 1.00 96.12 130 HIS A CA 1
ATOM 958 C C . HIS A 1 130 ? 5.125 -7.850 -14.717 1.00 96.12 130 HIS A C 1
ATOM 960 O O . HIS A 1 130 ? 4.027 -7.465 -15.128 1.00 96.12 130 HIS A O 1
ATOM 966 N N . THR A 1 131 ? 5.262 -8.469 -13.550 1.00 96.69 131 THR A N 1
ATOM 967 C CA . THR A 1 131 ? 4.110 -8.803 -12.709 1.00 96.69 131 THR A CA 1
ATOM 968 C C . THR A 1 131 ? 4.044 -7.863 -11.516 1.00 96.69 131 THR A C 1
ATOM 970 O O . THR A 1 131 ? 5.027 -7.671 -10.804 1.00 96.69 131 THR A O 1
ATOM 973 N N . VAL A 1 132 ? 2.871 -7.282 -11.271 1.00 96.06 132 VAL A N 1
ATOM 974 C CA . VAL A 1 132 ? 2.619 -6.455 -10.087 1.00 96.06 132 VAL A CA 1
ATOM 975 C C . VAL A 1 132 ? 1.833 -7.278 -9.079 1.00 96.06 132 VAL A C 1
ATOM 977 O O . VAL A 1 132 ? 0.705 -7.684 -9.350 1.00 96.06 132 VAL A O 1
ATOM 980 N N . TYR A 1 133 ? 2.410 -7.492 -7.902 1.00 95.81 133 TYR A N 1
ATOM 981 C CA . TYR A 1 133 ? 1.748 -8.191 -6.805 1.00 95.81 133 TYR A CA 1
ATOM 982 C C . TYR A 1 133 ? 1.222 -7.168 -5.811 1.00 95.81 133 TYR A C 1
ATOM 984 O O . TYR A 1 133 ? 1.961 -6.281 -5.392 1.00 95.81 133 TYR A O 1
ATOM 992 N N . SER A 1 134 ? -0.049 -7.289 -5.427 1.00 94.62 134 SER A N 1
ATOM 993 C CA . SER A 1 134 ? -0.630 -6.510 -4.331 1.00 94.62 134 SER A CA 1
ATOM 994 C C . SER A 1 134 ? -1.134 -7.436 -3.236 1.00 94.62 134 SER A C 1
ATOM 996 O O . SER A 1 134 ? -2.005 -8.270 -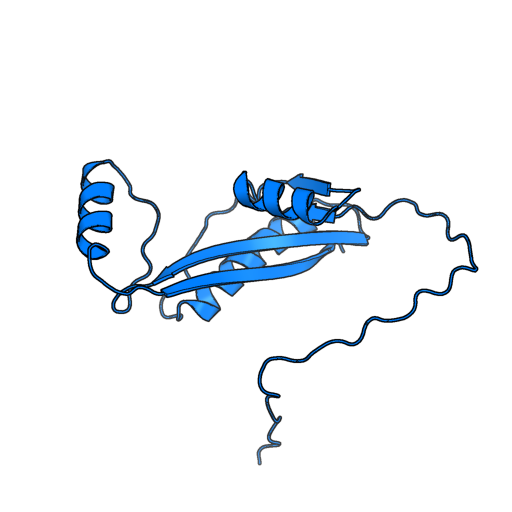3.472 1.00 94.62 134 SER A O 1
ATOM 998 N N . GLY A 1 135 ? -0.577 -7.272 -2.043 1.00 94.31 135 GLY A N 1
ATOM 999 C CA . GLY A 1 135 ? -1.024 -7.928 -0.826 1.00 94.31 135 GLY A CA 1
ATOM 1000 C C . GLY A 1 135 ? -2.058 -7.054 -0.135 1.00 94.31 135 GLY A C 1
ATOM 1001 O O . GLY A 1 135 ? -1.916 -5.832 -0.096 1.00 94.31 135 GLY A O 1
ATOM 1002 N N . LEU A 1 136 ? -3.102 -7.677 0.397 1.00 95.38 136 LEU A N 1
ATOM 1003 C CA . LEU A 1 136 ? -4.124 -7.021 1.202 1.00 95.38 136 LEU A CA 1
ATOM 1004 C C . LEU A 1 136 ? -4.352 -7.880 2.439 1.00 95.38 136 LEU A C 1
ATOM 1006 O O . LEU A 1 136 ? -4.621 -9.075 2.328 1.00 95.38 136 LEU A O 1
ATOM 1010 N N . LEU A 1 137 ? -4.282 -7.262 3.610 1.00 96.06 137 LEU A N 1
ATOM 1011 C CA . LEU A 1 137 ? -4.625 -7.898 4.869 1.00 96.06 137 LEU A CA 1
ATOM 1012 C C . LEU A 1 137 ? -5.596 -7.009 5.634 1.00 96.06 137 LEU A C 1
ATOM 1014 O O . LEU A 1 137 ? -5.412 -5.793 5.706 1.00 96.06 137 LEU A O 1
ATOM 1018 N N . HIS A 1 138 ? -6.598 -7.630 6.248 1.00 94.56 138 HIS A N 1
ATOM 1019 C CA . HIS A 1 138 ? -7.371 -6.991 7.300 1.00 94.56 138 HIS A CA 1
ATOM 1020 C C . HIS A 1 138 ? -7.208 -7.744 8.619 1.00 94.56 138 HIS A C 1
ATOM 1022 O O . HIS A 1 138 ? -7.090 -8.968 8.627 1.00 94.56 138 HIS A O 1
ATOM 1028 N N . VAL A 1 139 ? -7.225 -7.011 9.728 1.00 94.12 139 VAL A N 1
ATOM 1029 C CA . VAL A 1 139 ? -7.224 -7.556 11.093 1.00 94.12 139 VAL A CA 1
ATOM 1030 C C . VAL A 1 139 ? -8.090 -6.679 11.990 1.00 94.12 139 VAL A C 1
ATOM 1032 O O . VAL A 1 139 ? -8.280 -5.499 11.703 1.00 94.12 139 VAL A O 1
ATOM 1035 N N . GLN A 1 140 ? -8.606 -7.232 13.081 1.00 92.62 140 GLN A N 1
ATOM 1036 C CA . GLN A 1 140 ? -9.260 -6.440 14.119 1.00 92.62 140 GLN A CA 1
ATOM 1037 C C . GLN A 1 140 ? -8.238 -6.090 15.205 1.00 92.62 140 GLN A C 1
ATOM 1039 O O . GLN A 1 140 ? -7.455 -6.952 15.605 1.00 92.62 140 GLN A O 1
ATOM 1044 N N . ALA A 1 141 ? -8.228 -4.837 15.661 1.00 86.56 141 ALA A N 1
ATOM 1045 C CA . ALA A 1 141 ? -7.410 -4.422 16.796 1.00 86.56 141 ALA A CA 1
ATOM 1046 C C . ALA A 1 141 ? -7.853 -5.164 18.070 1.00 86.56 141 ALA A C 1
ATOM 1048 O O . ALA A 1 141 ? -9.059 -5.325 18.306 1.00 86.56 141 ALA A O 1
ATOM 1049 N N . PHE A 1 142 ? -6.875 -5.620 18.853 1.00 76.38 142 PHE A N 1
ATOM 1050 C CA . PHE A 1 142 ? -7.039 -6.492 20.018 1.00 76.38 142 PHE A CA 1
ATOM 1051 C C . PHE A 1 142 ? -6.642 -5.796 21.317 1.00 76.38 142 PHE A C 1
ATOM 1053 O O . PHE A 1 142 ? -5.746 -4.925 21.273 1.00 76.38 142 PHE A 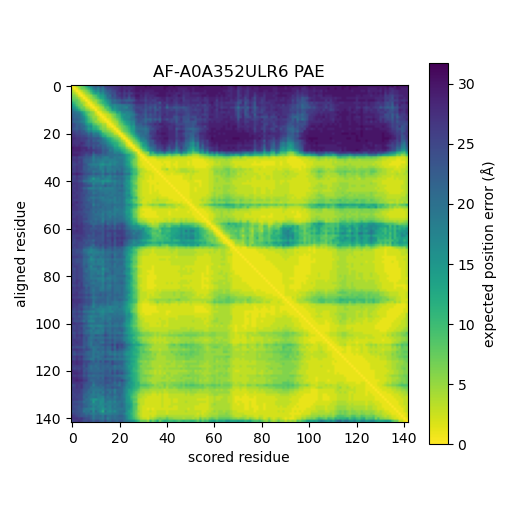O 1
#

pLDDT: mean 81.73, std 20.3, range [33.34, 97.69]

Nearest PDB structures (foldseek):
  1exc-assembly1_A  TM=9.524E-01  e=6.518E-09  Bacillus subtilis
  4p0e-assembly1_A  TM=8.903E-01  e=3.331E-09  Escherichia coli K-12
  4jhc-assembly1_A  TM=8.823E-01  e=8.525E-09  Escherichia coli K-12
  4oo0-assembly1_B  TM=8.382E-01  e=1.021E-07  Burkholderia cenocepacia J2315
  1k7k-assembly1_A  TM=4.917E-01  e=6.726E-04  Escherichia coli

Solvent-accessible surface area (backbone atoms only — not comparable to full-atom values): 8764 Å² total; per-residue (Å²): 135,83,86,81,80,82,78,83,74,86,82,82,80,80,75,86,77,85,78,81,91,81,73,90,68,85,72,81,71,64,37,39,31,34,22,44,77,51,65,68,60,51,52,53,44,53,76,71,63,55,83,52,66,42,79,44,54,48,82,73,83,86,70,76,56,85,97,55,55,69,70,59,32,24,41,51,47,5,46,53,23,31,52,61,42,28,79,74,43,61,67,61,25,38,32,40,8,57,30,73,46,40,40,49,98,94,41,77,57,74,82,61,90,48,72,68,50,39,51,50,54,50,58,71,47,59,99,48,90,66,49,76,47,71,20,76,38,74,49,67,17,108

Radius of gyration: 19.02 Å; Cα contacts (8 Å, |Δi|>4): 189;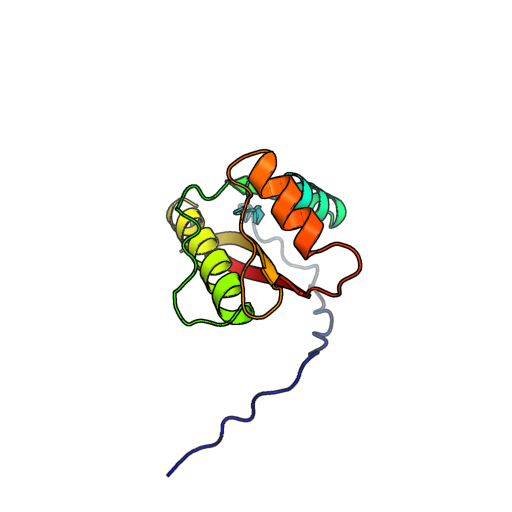 chains: 1; bounding box: 54×50×44 Å

Foldseek 3Di:
DDDDDDDDDDDDDDPDDDDDPDDDDPCPDAAEEELAPDPVVVVVCVVVVRPRYHYDHQPDDLDQDPPDDPQVSFQVSQVVSQVRVLQVDDFFHKYKGKDKWKADPNDTDDDQPDDVSVVVVVVSPPPDDIDMDMHMDIDTRD

Sequence (142 aa):
MRGGGEKLPWPFRIPPQRVNAGASVPRCGMNIVLASGSPRRRELMEMLGVRNLVVVPAVGEEVAVPGRGPEETVMALSAAKAAEVAAKRPQGDLIIAADTIVWLDGEILGKPRDREDAAAMLGKLSGREHTVYSGLLHVQAF

Secondary structure (DSSP, 8-state):
-------PPSP--PPPPPP------------EEE----HHHHHHHHHTT-TTEEE----S---PPTT--HHHHHHHHHHHHHHHHHTTS-TT-EEEEEEEEEEETTEEE---SSHHHHHHHHHHHTT---EEEEEEEEEE--